Protein AF-A0A447IJ75-F1 (afdb_monomer_lite)

InterPro domains:
  IPR010921 Trp repressor/replication initiator [G3DSA:1.10.1750.10] (15-99)
  IPR010921 Trp repressor/replication initiator [SSF48295] (17-97)
  IPR013159 Chromosomal replication initiator, DnaA C-terminal [PF08299] (26-92)
  IPR013159 Chromosomal replication initiator, DnaA C-terminal [SM00760] (25-92)

Foldseek 3Di:
DDPDDPPPADVVNVVVVVVVVVQQDLVNLLVVLCVVLVHDSCLLLDPDDPPSSLLSLLVSLVVVVVSVDQLVSSCVSSVHDSVSSVVSVVVVCVVVVVD

Sequence (99 aa):
MTYQSHSFLTEEDRAQIRDIHKRASIRQITREVCEEAEIPVWLVLGPGRDAHLCRVRETIYDIATRHGFSLSQIGRVFQRDHTTVMSGLRNIRKRRGEA

Radius of gyration: 17.03 Å; chains: 1; bounding box: 28×47×42 Å

Structure (mmCIF, N/CA/C/O backbone):
data_AF-A0A447IJ75-F1
#
_entry.id   AF-A0A447IJ75-F1
#
loop_
_atom_site.group_PDB
_atom_site.id
_atom_site.type_symbol
_atom_site.label_atom_id
_atom_site.label_alt_id
_atom_site.label_comp_id
_atom_site.label_asym_id
_atom_site.label_entity_id
_atom_site.label_seq_id
_atom_site.pdbx_PDB_ins_code
_atom_site.Cartn_x
_atom_site.Cartn_y
_atom_site.Cartn_z
_atom_site.occupancy
_atom_site.B_iso_or_equiv
_atom_site.auth_seq_id
_atom_site.auth_comp_id
_atom_site.auth_asym_id
_atom_site.auth_atom_id
_atom_site.pdbx_PDB_model_num
ATOM 1 N N . MET A 1 1 ? 5.159 -31.524 18.958 1.00 44.72 1 MET A N 1
ATOM 2 C CA . MET A 1 1 ? 4.827 -30.691 20.135 1.00 44.72 1 MET A CA 1
ATOM 3 C C . MET A 1 1 ? 3.443 -30.098 19.930 1.00 44.72 1 MET A C 1
ATOM 5 O O . MET A 1 1 ? 3.302 -29.071 19.284 1.00 44.72 1 MET A O 1
ATOM 9 N N . THR A 1 2 ? 2.412 -30.798 20.390 1.00 44.25 2 THR A N 1
ATOM 10 C CA . THR A 1 2 ? 1.022 -30.332 20.381 1.00 44.25 2 THR A CA 1
ATOM 11 C C . THR A 1 2 ? 0.825 -29.417 21.586 1.00 44.25 2 THR A C 1
ATOM 13 O O . THR A 1 2 ? 0.878 -29.872 22.725 1.00 44.25 2 THR A O 1
ATOM 16 N N . TYR A 1 3 ? 0.654 -28.118 21.344 1.00 45.69 3 TYR A N 1
ATOM 17 C CA . TYR A 1 3 ? 0.288 -27.170 22.395 1.00 45.69 3 TYR A CA 1
ATOM 18 C C . TYR A 1 3 ? -1.134 -27.500 22.862 1.00 45.69 3 TYR A C 1
ATOM 20 O O . TYR A 1 3 ? -2.089 -27.329 22.105 1.00 45.69 3 TYR A O 1
ATOM 28 N N . GLN A 1 4 ? -1.275 -27.996 24.094 1.00 48.38 4 GLN A N 1
ATOM 29 C CA . GLN A 1 4 ? -2.575 -28.121 24.747 1.00 48.38 4 GLN A CA 1
ATOM 30 C C . GLN A 1 4 ? -3.216 -26.732 24.827 1.00 48.38 4 GLN A C 1
ATOM 32 O O . GLN A 1 4 ? -2.708 -25.825 25.487 1.00 48.38 4 GLN A O 1
ATOM 37 N N . SER A 1 5 ? -4.320 -26.563 24.102 1.00 51.91 5 SER A N 1
ATOM 38 C CA . SER A 1 5 ? -5.132 -25.353 24.072 1.00 51.91 5 SER A CA 1
ATOM 39 C C . SER A 1 5 ? -5.869 -25.166 25.398 1.00 51.91 5 SER A C 1
ATOM 41 O O . SER A 1 5 ? -7.061 -25.439 25.501 1.00 51.91 5 SER A O 1
ATOM 43 N N . HIS A 1 6 ? -5.185 -24.665 26.423 1.00 53.59 6 HIS A N 1
ATOM 44 C CA . HIS A 1 6 ? -5.886 -23.934 27.471 1.00 53.59 6 HIS A CA 1
ATOM 45 C C . HIS A 1 6 ? -6.387 -22.632 26.837 1.00 53.59 6 HIS A C 1
ATOM 47 O O . HIS A 1 6 ? -5.602 -21.801 26.386 1.00 53.59 6 HIS A O 1
ATOM 53 N N . SER A 1 7 ? -7.706 -22.514 26.673 1.00 65.00 7 SER A N 1
ATOM 54 C CA . SER A 1 7 ? -8.343 -21.381 25.999 1.00 65.00 7 SER A CA 1
ATOM 55 C C . SER A 1 7 ? -8.251 -20.130 26.874 1.00 65.00 7 SER A C 1
ATOM 57 O O . SER A 1 7 ? -9.188 -19.810 27.593 1.00 65.00 7 SER A O 1
ATOM 59 N N . PHE A 1 8 ? -7.126 -19.419 26.791 1.00 70.62 8 PHE A N 1
ATOM 60 C CA . PHE A 1 8 ? -6.928 -18.099 27.406 1.00 70.62 8 PHE A CA 1
ATOM 61 C C . PHE A 1 8 ? -7.834 -17.012 26.811 1.00 70.62 8 PHE A C 1
ATOM 63 O O . PHE A 1 8 ? -7.955 -15.938 27.384 1.00 70.62 8 PHE A O 1
ATOM 70 N N . LEU A 1 9 ? -8.440 -17.278 25.652 1.00 77.19 9 LEU A N 1
ATOM 71 C CA . LEU A 1 9 ? -9.314 -16.345 24.952 1.00 77.19 9 LEU A CA 1
ATOM 72 C C . LEU A 1 9 ? -10.771 -16.650 25.289 1.00 77.19 9 LEU A C 1
ATOM 74 O O . LEU A 1 9 ? -11.252 -17.761 25.025 1.00 77.19 9 LEU A O 1
ATOM 78 N N . THR A 1 10 ? -11.457 -15.649 25.829 1.00 85.44 10 THR A N 1
ATOM 79 C CA . THR A 1 10 ? -12.900 -15.667 26.071 1.00 85.44 10 THR A CA 1
ATOM 80 C C . THR A 1 10 ? -13.674 -15.660 24.747 1.00 85.44 10 THR A C 1
ATOM 82 O O . THR A 1 10 ? -13.126 -15.413 23.667 1.00 85.44 10 THR A O 1
ATOM 85 N N . GLU A 1 11 ? -14.975 -15.946 24.794 1.00 81.62 11 GLU A N 1
ATOM 86 C CA . GLU A 1 11 ? -15.835 -15.810 23.611 1.00 81.62 11 GLU A CA 1
ATOM 87 C C . GLU A 1 11 ? -15.907 -14.363 23.105 1.00 81.62 11 GLU A C 1
ATOM 89 O O . GLU A 1 11 ? -16.003 -14.143 21.895 1.00 81.62 11 GLU A O 1
ATOM 94 N N . GLU A 1 12 ? -15.778 -13.394 24.012 1.00 80.69 12 GLU A N 1
ATOM 95 C CA . GLU A 1 12 ? -15.696 -11.966 23.711 1.00 80.69 12 GLU A CA 1
ATOM 96 C C . GLU A 1 12 ? -14.404 -11.638 22.957 1.00 80.69 12 GLU A C 1
ATOM 98 O O . GLU A 1 12 ? -14.466 -11.014 21.896 1.00 80.69 12 GLU A O 1
ATOM 103 N N . ASP A 1 13 ? -13.252 -12.152 23.405 1.00 82.94 13 ASP A N 1
ATOM 104 C CA . ASP A 1 13 ? -11.973 -11.996 22.694 1.00 82.94 13 ASP A CA 1
ATOM 105 C C . ASP A 1 13 ? -12.056 -12.588 21.280 1.00 82.94 13 ASP A C 1
ATOM 107 O O . ASP A 1 13 ? -11.639 -11.975 20.295 1.00 82.94 13 ASP A O 1
ATOM 111 N N . ARG A 1 14 ? -12.666 -13.774 21.146 1.00 80.38 14 ARG A N 1
ATOM 112 C CA . ARG A 1 14 ? -12.890 -14.424 19.844 1.00 80.38 14 ARG A CA 1
ATOM 113 C C . ARG A 1 14 ? -13.832 -13.612 18.952 1.00 80.38 14 ARG A C 1
ATOM 115 O O . ARG A 1 14 ? -13.630 -13.568 17.737 1.00 80.38 14 ARG A O 1
ATOM 122 N N . ALA A 1 15 ? -14.860 -12.981 19.518 1.00 77.19 15 ALA A N 1
ATOM 123 C CA . ALA A 1 15 ? -15.768 -12.107 18.783 1.00 77.19 15 ALA A CA 1
ATOM 124 C C . ALA A 1 15 ? -15.063 -10.831 18.302 1.00 77.19 15 ALA A C 1
ATOM 126 O O . ALA A 1 15 ? -15.225 -10.466 17.136 1.00 77.19 15 ALA A O 1
ATOM 127 N N . GLN A 1 16 ? -14.222 -10.219 19.142 1.00 76.31 16 GLN A N 1
ATOM 128 C CA . GLN A 1 16 ? -13.410 -9.061 18.764 1.00 76.31 16 GLN A CA 1
ATOM 129 C C . GLN A 1 16 ? -12.398 -9.407 17.666 1.00 76.31 16 GLN A C 1
ATOM 131 O O . GLN A 1 16 ? -12.288 -8.670 16.689 1.00 76.31 16 GLN A O 1
ATOM 136 N N . ILE A 1 17 ? -11.725 -10.561 17.747 1.00 76.69 17 ILE A N 1
ATOM 137 C CA . ILE A 1 17 ? -10.821 -11.038 16.685 1.00 76.69 17 ILE A CA 1
ATOM 138 C C . ILE A 1 17 ? -11.570 -11.184 15.351 1.00 76.69 17 ILE A C 1
ATOM 140 O O . ILE A 1 17 ? -11.086 -10.728 14.314 1.00 76.69 17 ILE A O 1
ATOM 144 N N . ARG A 1 18 ? -12.777 -11.768 15.356 1.00 71.69 18 ARG A N 1
ATOM 145 C CA . ARG A 1 18 ? -13.609 -11.864 14.143 1.00 71.69 18 ARG A CA 1
ATOM 146 C C . ARG A 1 18 ? -13.995 -10.493 13.590 1.00 71.69 18 ARG A C 1
ATOM 148 O O . ARG A 1 18 ? -14.018 -10.332 12.375 1.00 71.69 18 ARG A O 1
ATOM 155 N N . ASP A 1 19 ? -14.290 -9.521 14.449 1.00 67.94 19 ASP A N 1
ATOM 156 C CA . ASP A 1 19 ? -14.635 -8.164 14.012 1.00 67.94 19 ASP A CA 1
ATOM 157 C C . ASP A 1 19 ? -13.430 -7.423 13.410 1.00 67.94 19 ASP A C 1
ATOM 159 O O . ASP A 1 19 ? -13.565 -6.741 12.395 1.00 67.94 19 ASP A O 1
ATOM 163 N N . ILE A 1 20 ? -12.222 -7.654 13.940 1.00 65.00 20 ILE A N 1
ATOM 164 C CA . ILE A 1 20 ? -10.972 -7.183 13.325 1.00 65.00 20 ILE A CA 1
ATOM 165 C C . ILE A 1 20 ? -10.841 -7.733 11.900 1.00 65.00 20 ILE A C 1
ATOM 167 O O . ILE A 1 20 ? -10.526 -6.972 10.991 1.00 65.00 20 ILE A O 1
ATOM 171 N N . HIS A 1 21 ? -11.135 -9.019 11.681 1.00 60.88 21 HIS A N 1
ATOM 172 C CA . HIS A 1 21 ? -11.106 -9.622 10.344 1.00 60.88 21 HIS A CA 1
ATOM 173 C C . HIS A 1 21 ? -12.166 -9.062 9.380 1.00 60.88 21 HIS A C 1
ATOM 175 O O . HIS A 1 21 ? -11.94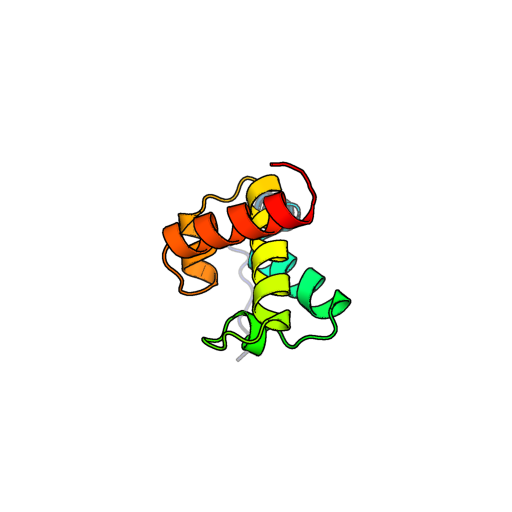9 -9.110 8.172 1.00 60.88 21 HIS A O 1
ATOM 181 N N . LYS A 1 22 ? -13.283 -8.504 9.874 1.00 59.19 22 LYS A N 1
ATOM 182 C CA . LYS A 1 22 ? -14.275 -7.819 9.021 1.00 59.19 22 LYS A CA 1
ATOM 183 C C . LYS A 1 22 ? -13.762 -6.4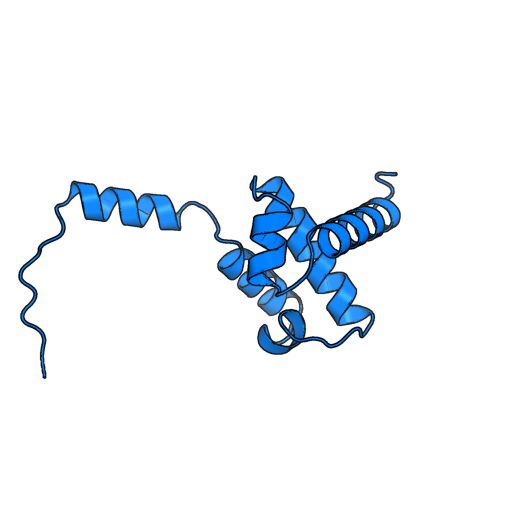84 8.479 1.00 59.19 22 LYS A C 1
ATOM 185 O O . LYS A 1 22 ? -14.242 -6.020 7.447 1.00 59.19 22 LYS A O 1
ATOM 190 N N . ARG A 1 23 ? -12.804 -5.848 9.158 1.00 66.31 23 ARG A N 1
ATOM 191 C CA . ARG A 1 23 ? -12.134 -4.643 8.659 1.00 66.31 23 ARG A CA 1
ATOM 192 C C . ARG A 1 23 ? -10.992 -5.075 7.745 1.00 66.31 23 ARG A C 1
ATOM 194 O O . ARG A 1 23 ? -10.027 -5.683 8.200 1.00 66.31 23 ARG A O 1
ATOM 201 N N . ALA A 1 24 ? -11.083 -4.742 6.460 1.00 75.56 24 ALA A N 1
ATOM 202 C CA . ALA A 1 24 ? -10.021 -5.050 5.508 1.00 75.56 24 ALA A CA 1
ATOM 203 C C . ALA A 1 24 ? -8.690 -4.452 5.993 1.00 75.56 24 ALA A C 1
ATOM 205 O O . ALA A 1 24 ? -8.579 -3.243 6.183 1.00 75.56 24 ALA A O 1
ATOM 206 N N . SER A 1 25 ? -7.673 -5.287 6.211 1.00 90.31 25 SER A N 1
ATOM 207 C CA . SER A 1 25 ? -6.324 -4.801 6.525 1.00 90.31 25 SER A CA 1
ATOM 208 C C . SER A 1 25 ? -5.623 -4.307 5.256 1.00 90.31 25 SER A C 1
ATOM 210 O O . SER A 1 25 ? -5.888 -4.808 4.166 1.00 90.31 25 SER A O 1
ATOM 212 N N . ILE A 1 26 ? -4.642 -3.405 5.376 1.00 93.50 26 ILE A N 1
ATOM 213 C CA . ILE A 1 26 ? -3.826 -2.967 4.222 1.00 93.50 26 ILE A CA 1
ATOM 214 C C . ILE A 1 26 ? -3.197 -4.173 3.500 1.00 93.50 26 ILE A C 1
ATOM 216 O O . ILE A 1 26 ? -3.105 -4.186 2.275 1.00 93.50 26 ILE A O 1
ATOM 220 N N . ARG A 1 27 ? -2.798 -5.217 4.243 1.00 93.50 27 ARG A N 1
ATOM 221 C CA . ARG A 1 27 ? -2.245 -6.457 3.672 1.00 93.50 27 ARG A CA 1
ATOM 222 C C . ARG A 1 27 ? -3.286 -7.264 2.898 1.00 93.50 27 ARG A C 1
ATOM 224 O O . ARG A 1 27 ? -2.936 -7.851 1.882 1.00 93.50 27 ARG A O 1
AT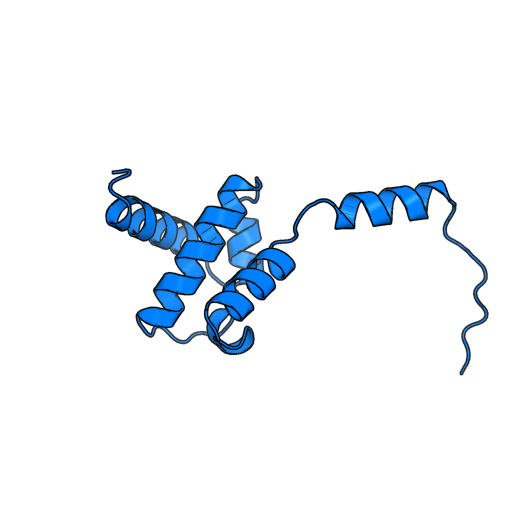OM 231 N N . GLN A 1 28 ? -4.530 -7.287 3.366 1.00 93.62 28 GLN A N 1
ATOM 232 C CA . GLN A 1 28 ? -5.630 -7.938 2.660 1.00 93.62 28 GLN A CA 1
ATOM 233 C C . GLN A 1 28 ? -5.971 -7.185 1.373 1.00 93.62 28 GLN A C 1
ATOM 235 O O . GLN A 1 28 ? -5.954 -7.802 0.318 1.00 93.62 28 GLN A O 1
ATOM 240 N N . ILE A 1 29 ? -6.128 -5.856 1.439 1.00 95.38 29 ILE A N 1
ATOM 241 C CA . ILE A 1 29 ? -6.319 -5.004 0.251 1.00 95.38 29 ILE A CA 1
ATOM 242 C C . ILE A 1 29 ? -5.185 -5.239 -0.753 1.00 95.38 29 ILE A C 1
ATOM 244 O O . ILE A 1 29 ? -5.416 -5.400 -1.944 1.00 95.38 29 ILE A O 1
ATOM 248 N N . THR A 1 30 ? -3.940 -5.294 -0.268 1.00 96.50 30 THR A N 1
ATOM 249 C CA . THR A 1 30 ? -2.775 -5.563 -1.120 1.00 96.50 30 THR A CA 1
ATOM 250 C C . THR A 1 30 ? -2.907 -6.907 -1.825 1.00 96.50 30 THR A C 1
ATOM 252 O O . THR A 1 30 ? -2.668 -6.969 -3.024 1.00 96.50 30 THR A O 1
ATOM 255 N N . ARG A 1 31 ? -3.279 -7.969 -1.099 1.00 96.06 31 ARG A N 1
ATOM 256 C CA . ARG A 1 31 ? -3.445 -9.309 -1.670 1.00 96.06 31 ARG A CA 1
ATOM 257 C C . ARG A 1 31 ? -4.537 -9.327 -2.738 1.00 96.06 31 ARG A C 1
ATOM 259 O O . ARG A 1 31 ? -4.244 -9.753 -3.842 1.00 96.06 31 ARG A O 1
ATOM 266 N N . GLU A 1 32 ? -5.723 -8.809 -2.430 1.00 96.44 32 GLU A N 1
ATOM 267 C CA . GLU A 1 32 ? -6.866 -8.794 -3.354 1.00 96.44 32 GLU A CA 1
ATOM 268 C C . GLU A 1 32 ? -6.541 -8.024 -4.645 1.00 96.44 32 GLU A C 1
ATOM 270 O O . GLU A 1 32 ? -6.767 -8.521 -5.742 1.00 96.44 32 GLU A O 1
ATOM 275 N N . VAL A 1 33 ? -5.910 -6.846 -4.540 1.00 96.75 33 VAL A N 1
ATOM 276 C CA . VAL A 1 33 ? -5.504 -6.069 -5.726 1.00 96.75 33 VAL A CA 1
ATOM 277 C C . VAL A 1 33 ? -4.400 -6.775 -6.523 1.00 96.75 33 VAL A C 1
ATOM 279 O O . VAL A 1 33 ? -4.364 -6.679 -7.746 1.00 96.75 33 VAL A O 1
ATOM 282 N N . CYS A 1 34 ? -3.474 -7.457 -5.848 1.00 97.00 34 CYS A N 1
ATOM 283 C CA . CYS A 1 34 ? -2.407 -8.217 -6.502 1.00 97.00 34 CYS A CA 1
ATOM 284 C C . CYS A 1 34 ? -2.938 -9.454 -7.237 1.00 97.00 34 CYS A C 1
ATOM 286 O O . CYS A 1 34 ? -2.451 -9.751 -8.324 1.00 97.00 34 CYS A O 1
ATOM 288 N N . GLU A 1 35 ? -3.919 -10.149 -6.656 1.00 97.25 35 GLU A N 1
ATOM 289 C CA . GLU A 1 35 ? -4.601 -11.288 -7.276 1.00 97.25 35 GLU A CA 1
ATOM 290 C C . GLU A 1 35 ? -5.333 -10.852 -8.550 1.00 97.25 35 GLU A C 1
ATOM 292 O O . GLU A 1 35 ? -5.095 -11.434 -9.602 1.00 97.25 35 GLU A O 1
ATOM 297 N N . GLU A 1 36 ? -6.114 -9.770 -8.490 1.00 97.19 36 GLU A N 1
ATOM 298 C C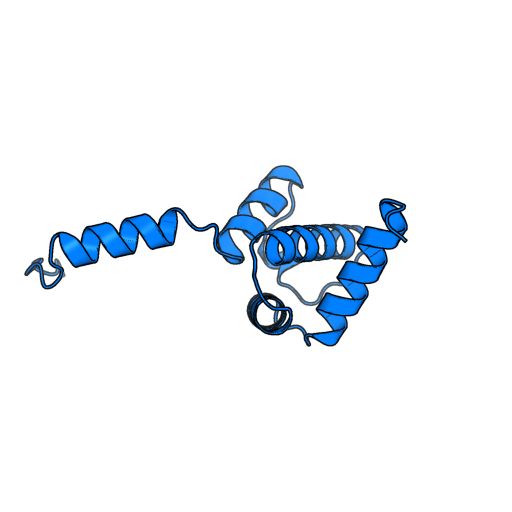A . GLU A 1 36 ? -6.822 -9.224 -9.659 1.00 97.19 36 GLU A CA 1
ATOM 299 C C . GLU A 1 36 ? -5.866 -8.732 -10.759 1.00 97.19 36 GLU A C 1
ATOM 301 O O . GLU A 1 36 ? -6.142 -8.855 -11.948 1.00 97.19 36 GLU A O 1
ATOM 306 N N . ALA A 1 37 ? -4.721 -8.163 -10.375 1.00 95.25 37 ALA A N 1
ATOM 307 C CA . ALA A 1 37 ? -3.732 -7.651 -11.321 1.00 95.25 37 ALA A CA 1
ATOM 308 C C . ALA A 1 37 ? -2.748 -8.719 -11.833 1.00 95.25 37 ALA A C 1
ATOM 310 O O . ALA A 1 37 ? -1.837 -8.363 -12.580 1.00 95.25 37 ALA A O 1
ATOM 311 N N . GLU A 1 38 ? -2.875 -9.977 -11.394 1.00 97.31 38 GLU A N 1
ATOM 312 C CA . GLU A 1 38 ? -1.944 -11.081 -11.679 1.00 97.31 38 GLU A CA 1
ATOM 313 C C . GLU A 1 38 ? -0.472 -10.745 -11.356 1.00 97.31 38 GLU A C 1
ATOM 315 O O . GLU A 1 38 ? 0.467 -11.199 -12.015 1.00 97.31 38 GLU A O 1
ATOM 320 N N . ILE A 1 39 ? -0.242 -9.937 -10.313 1.00 96.62 39 ILE A N 1
ATOM 321 C CA . ILE A 1 39 ? 1.096 -9.503 -9.899 1.00 96.62 39 ILE A CA 1
ATOM 322 C C . ILE A 1 39 ? 1.434 -10.086 -8.525 1.00 96.62 39 ILE A C 1
ATOM 324 O O . ILE A 1 39 ? 0.713 -9.861 -7.556 1.00 96.62 39 ILE A O 1
ATOM 328 N N . PRO A 1 40 ? 2.589 -10.753 -8.367 1.00 97.06 40 PRO A N 1
ATOM 329 C CA . PRO A 1 40 ? 3.043 -11.210 -7.063 1.00 97.06 40 PRO A CA 1
ATOM 330 C C . PRO A 1 40 ? 3.181 -10.081 -6.027 1.00 97.06 40 PRO A C 1
ATOM 332 O O . PRO A 1 40 ? 3.881 -9.089 -6.245 1.00 97.06 40 PRO A O 1
ATOM 335 N N . VAL A 1 41 ? 2.603 -10.281 -4.836 1.00 97.12 41 VAL A N 1
ATOM 336 C CA . VAL A 1 41 ? 2.628 -9.307 -3.723 1.00 97.12 41 VAL A CA 1
ATOM 337 C C . VAL A 1 41 ? 4.046 -8.825 -3.391 1.00 97.12 41 VAL A C 1
ATOM 339 O O . VAL A 1 41 ? 4.250 -7.651 -3.090 1.00 97.12 41 VAL A O 1
ATOM 342 N N . TRP A 1 42 ? 5.051 -9.702 -3.462 1.00 96.44 42 TRP A N 1
ATOM 343 C CA . TRP A 1 42 ? 6.438 -9.350 -3.144 1.00 96.44 42 TRP A CA 1
ATOM 344 C C . TRP A 1 42 ? 7.051 -8.338 -4.128 1.00 96.44 42 TRP A C 1
ATOM 346 O O . TRP A 1 42 ? 7.885 -7.535 -3.713 1.00 96.44 42 TRP A O 1
ATOM 356 N N . LEU A 1 43 ? 6.606 -8.298 -5.391 1.00 96.81 43 LEU A N 1
ATOM 357 C CA . LEU A 1 43 ? 7.019 -7.265 -6.353 1.00 96.81 43 LEU A CA 1
ATOM 358 C C . LEU A 1 43 ? 6.415 -5.908 -5.990 1.00 96.81 43 LEU A C 1
ATOM 360 O O . LEU A 1 43 ? 7.100 -4.881 -5.988 1.00 96.81 43 LEU A O 1
ATOM 364 N N . VAL A 1 44 ? 5.136 -5.911 -5.616 1.00 96.69 44 VAL A N 1
ATOM 365 C CA . VAL A 1 44 ? 4.404 -4.712 -5.196 1.00 96.69 44 VAL A CA 1
ATOM 366 C C . VAL A 1 44 ? 4.951 -4.167 -3.877 1.00 96.69 44 VAL A C 1
ATOM 368 O O . VAL A 1 44 ? 5.102 -2.957 -3.740 1.00 96.69 44 VAL A O 1
ATOM 371 N N . LEU A 1 45 ? 5.343 -5.014 -2.929 1.00 95.44 45 LEU A N 1
ATOM 372 C CA . LEU A 1 45 ? 6.003 -4.574 -1.692 1.00 95.44 45 LEU A CA 1
ATOM 373 C C . LEU A 1 45 ? 7.491 -4.231 -1.885 1.00 95.44 45 LEU A C 1
ATOM 375 O O . LEU A 1 45 ? 8.078 -3.558 -1.041 1.00 95.44 45 LEU A O 1
ATOM 379 N N . GLY A 1 46 ? 8.101 -4.670 -2.987 1.00 94.25 46 GLY A N 1
ATOM 380 C CA . GLY A 1 46 ? 9.514 -4.459 -3.286 1.00 94.25 46 GLY A CA 1
ATOM 381 C C . GLY A 1 46 ? 9.888 -3.015 -3.669 1.00 94.25 46 GLY A C 1
ATOM 382 O O . GLY A 1 46 ? 9.039 -2.121 -3.783 1.00 94.25 46 GLY A O 1
ATOM 383 N N . PRO A 1 47 ? 11.183 -2.748 -3.911 1.00 94.94 47 PRO A N 1
ATOM 384 C CA . PRO A 1 47 ? 11.674 -1.414 -4.261 1.00 94.94 47 PRO A CA 1
ATOM 385 C C . PRO A 1 47 ? 11.434 -1.024 -5.732 1.00 94.94 47 PRO A C 1
ATOM 387 O O . PRO A 1 47 ? 11.516 0.166 -6.048 1.00 94.94 47 PRO A O 1
ATOM 390 N N . GLY A 1 48 ? 11.121 -1.987 -6.612 1.00 94.50 48 GLY A N 1
ATOM 391 C CA . GLY A 1 48 ? 10.983 -1.793 -8.064 1.00 94.50 48 GLY A CA 1
ATOM 392 C C . GLY A 1 48 ? 10.025 -0.661 -8.440 1.00 94.50 48 GLY A C 1
ATOM 393 O O . GLY A 1 48 ? 9.033 -0.426 -7.746 1.00 94.50 48 GLY A O 1
ATOM 394 N N . ARG A 1 49 ? 10.329 0.076 -9.512 1.00 94.38 49 ARG A N 1
ATOM 395 C CA . ARG A 1 49 ? 9.615 1.309 -9.906 1.00 94.38 49 ARG A CA 1
ATOM 396 C C . ARG A 1 49 ? 8.982 1.238 -11.294 1.00 94.38 49 ARG A C 1
ATOM 398 O O . ARG A 1 49 ? 8.589 2.272 -11.832 1.00 94.38 49 ARG A O 1
ATOM 405 N N . ASP A 1 50 ? 8.853 0.037 -11.846 1.00 96.75 50 ASP A N 1
ATOM 406 C CA . ASP A 1 50 ? 8.198 -0.176 -13.130 1.00 96.75 50 ASP A CA 1
ATOM 407 C C . ASP A 1 50 ? 6.787 0.409 -13.129 1.00 96.75 50 ASP A C 1
ATOM 409 O O . ASP A 1 50 ? 6.064 0.354 -12.128 1.00 96.75 50 ASP A O 1
ATOM 413 N N . ALA A 1 51 ? 6.390 0.989 -14.262 1.00 95.81 51 ALA A N 1
ATOM 414 C CA . ALA A 1 51 ? 5.161 1.771 -14.353 1.00 95.81 51 ALA A CA 1
ATOM 415 C C . ALA A 1 51 ? 3.916 0.977 -13.919 1.00 95.81 51 ALA A C 1
ATOM 417 O O . ALA A 1 51 ? 3.039 1.530 -13.256 1.00 95.81 51 ALA A O 1
ATOM 418 N N . HIS A 1 52 ? 3.850 -0.317 -14.245 1.00 95.56 52 HIS A N 1
ATOM 419 C CA . HIS A 1 52 ? 2.743 -1.191 -13.852 1.00 95.56 52 HIS A CA 1
ATOM 420 C C . HIS A 1 52 ? 2.715 -1.446 -12.331 1.00 95.56 52 HIS A C 1
ATOM 422 O O . HIS A 1 52 ? 1.663 -1.285 -11.716 1.00 95.56 52 HIS A O 1
ATOM 428 N N . LEU A 1 53 ? 3.865 -1.711 -11.693 1.00 97.19 53 LEU A N 1
ATOM 429 C CA . LEU A 1 53 ? 3.960 -1.869 -10.233 1.00 97.19 53 LEU A CA 1
ATOM 430 C C . LEU A 1 53 ? 3.583 -0.582 -9.497 1.00 97.19 53 LEU A C 1
ATOM 432 O O . LEU A 1 53 ? 2.889 -0.616 -8.481 1.00 97.19 53 LEU A O 1
ATOM 436 N N . CYS A 1 54 ? 4.021 0.570 -10.009 1.00 96.69 54 CYS A N 1
ATOM 437 C CA . CYS A 1 54 ? 3.646 1.868 -9.457 1.00 96.69 54 CYS A CA 1
ATOM 438 C C . CYS A 1 54 ? 2.130 2.089 -9.533 1.00 96.69 54 CYS A C 1
ATOM 440 O O . CYS A 1 54 ? 1.533 2.456 -8.525 1.00 96.69 54 CYS A O 1
ATOM 442 N N . ARG A 1 55 ? 1.485 1.780 -10.666 1.00 96.44 55 ARG A N 1
ATOM 443 C CA . ARG A 1 55 ? 0.019 1.882 -10.801 1.00 96.44 55 ARG A CA 1
ATOM 444 C C . ARG A 1 55 ? -0.725 0.999 -9.801 1.00 96.44 55 ARG A C 1
ATOM 446 O O . ARG A 1 55 ? -1.707 1.451 -9.211 1.00 96.44 55 ARG A O 1
ATOM 453 N N . VAL A 1 56 ? -0.248 -0.225 -9.584 1.00 97.62 56 VAL A N 1
ATOM 454 C CA . VAL A 1 56 ? -0.840 -1.161 -8.616 1.00 97.62 56 VAL A CA 1
ATOM 455 C C . VAL A 1 56 ? -0.708 -0.620 -7.193 1.00 97.62 56 VAL A C 1
ATOM 457 O O . VAL A 1 56 ? -1.707 -0.525 -6.484 1.00 97.62 56 VAL A O 1
ATOM 460 N N . ARG A 1 57 ? 0.484 -0.152 -6.793 1.00 97.94 57 ARG A N 1
ATOM 461 C CA . ARG A 1 57 ? 0.682 0.486 -5.477 1.00 97.94 57 ARG A CA 1
ATOM 462 C C . ARG A 1 57 ? -0.235 1.681 -5.271 1.00 97.94 57 ARG A C 1
ATOM 464 O O . ARG A 1 57 ? -0.880 1.781 -4.239 1.00 97.94 57 ARG A O 1
ATOM 471 N N . GLU A 1 58 ? -0.306 2.576 -6.249 1.00 98.00 58 GLU A N 1
ATOM 472 C CA . GLU A 1 58 ? -1.143 3.776 -6.171 1.00 98.00 58 GLU A CA 1
ATOM 473 C C . GLU A 1 58 ? -2.633 3.429 -6.040 1.00 98.00 58 GLU A C 1
ATOM 475 O O . GLU A 1 58 ? -3.355 4.102 -5.308 1.00 98.00 58 GLU A O 1
ATOM 480 N N . THR A 1 59 ? -3.074 2.346 -6.687 1.00 97.94 59 THR A N 1
ATOM 481 C CA . THR A 1 59 ? -4.433 1.803 -6.536 1.00 97.94 59 THR A CA 1
ATOM 482 C C . THR A 1 59 ? -4.668 1.292 -5.118 1.00 97.94 59 THR A C 1
ATOM 484 O O . THR A 1 59 ? -5.672 1.641 -4.501 1.00 97.94 59 THR A O 1
ATOM 487 N N . ILE A 1 60 ? -3.713 0.546 -4.555 1.00 98.00 60 ILE A N 1
ATOM 488 C CA . ILE A 1 60 ? -3.795 0.074 -3.167 1.00 98.00 60 ILE A CA 1
ATOM 489 C C . ILE A 1 60 ? -3.800 1.248 -2.184 1.00 98.00 60 ILE A C 1
ATOM 491 O O . ILE A 1 60 ? -4.548 1.217 -1.210 1.00 98.00 60 ILE A O 1
ATOM 495 N N . TYR A 1 61 ? -3.002 2.292 -2.428 1.00 98.06 61 TYR A N 1
ATOM 496 C CA . TYR A 1 61 ? -2.977 3.485 -1.581 1.00 98.06 61 TYR A CA 1
ATOM 497 C C . TYR A 1 61 ? -4.345 4.163 -1.551 1.00 98.06 61 TYR A C 1
ATOM 499 O O . TYR A 1 61 ? -4.847 4.452 -0.469 1.00 98.06 61 TYR A O 1
ATOM 507 N N . ASP A 1 62 ? -4.964 4.379 -2.715 1.00 97.50 62 ASP A N 1
ATOM 508 C CA . ASP A 1 62 ? -6.293 4.990 -2.811 1.00 97.50 62 ASP A CA 1
ATOM 509 C C . ASP A 1 62 ? -7.347 4.161 -2.069 1.00 97.50 62 ASP A C 1
ATOM 511 O O . ASP A 1 62 ? -8.024 4.692 -1.186 1.00 97.50 62 ASP A O 1
ATOM 515 N N . ILE A 1 63 ? -7.415 2.851 -2.325 1.00 96.12 63 ILE A N 1
ATOM 516 C CA . ILE A 1 63 ? -8.353 1.957 -1.634 1.00 96.12 63 ILE A CA 1
ATOM 517 C C . ILE A 1 63 ? -8.104 2.001 -0.120 1.00 96.12 63 ILE A C 1
ATOM 519 O O . ILE A 1 63 ? -9.021 2.289 0.644 1.00 96.12 63 ILE A O 1
ATOM 523 N N . ALA A 1 64 ? -6.862 1.827 0.335 1.00 96.44 64 ALA A N 1
ATOM 524 C CA . ALA A 1 64 ? -6.534 1.874 1.759 1.00 96.44 64 ALA A CA 1
ATOM 525 C C . ALA A 1 64 ? -6.934 3.211 2.413 1.00 96.44 64 ALA A C 1
ATOM 527 O O . ALA A 1 64 ? -7.484 3.214 3.514 1.00 96.44 64 ALA A O 1
ATOM 528 N N . THR A 1 65 ? -6.738 4.349 1.740 1.00 96.25 65 THR A N 1
ATOM 529 C CA . THR A 1 65 ? -7.203 5.637 2.280 1.00 96.25 65 THR A CA 1
ATOM 530 C C . THR A 1 65 ? -8.724 5.734 2.375 1.00 96.25 65 THR A C 1
ATOM 532 O O . THR A 1 65 ? -9.228 6.245 3.373 1.00 96.25 65 THR A O 1
ATOM 535 N N . ARG A 1 66 ? -9.472 5.191 1.403 1.00 93.31 66 ARG A N 1
ATOM 536 C CA . ARG A 1 66 ? -10.947 5.126 1.447 1.00 93.31 66 ARG A CA 1
ATOM 537 C C . ARG A 1 66 ? -11.453 4.216 2.572 1.00 93.31 66 ARG A C 1
ATOM 539 O O . ARG A 1 66 ? -12.517 4.469 3.123 1.00 93.31 66 ARG A O 1
ATOM 546 N N . HIS A 1 67 ? -10.658 3.222 2.968 1.00 92.69 67 HIS A N 1
ATOM 547 C CA . HIS A 1 67 ? -10.886 2.383 4.150 1.00 92.69 67 HIS A CA 1
ATOM 548 C C . HIS A 1 67 ? -10.416 3.021 5.476 1.00 92.69 67 HIS A C 1
ATOM 550 O O . HIS A 1 67 ? -10.447 2.367 6.517 1.00 92.69 67 HIS A O 1
ATOM 556 N N . GLY A 1 68 ? -9.992 4.290 5.468 1.00 93.88 68 GLY A N 1
ATOM 557 C CA . GLY A 1 68 ? -9.654 5.050 6.675 1.00 93.88 68 GLY A CA 1
ATOM 558 C C . GLY A 1 68 ? -8.218 4.877 7.179 1.00 93.88 68 GLY A C 1
ATOM 559 O O . GLY A 1 68 ? -7.897 5.353 8.268 1.00 93.88 68 GLY A O 1
ATOM 560 N N . PHE A 1 69 ? -7.330 4.227 6.419 1.00 95.25 69 PHE A N 1
ATOM 561 C CA . PHE A 1 69 ? -5.919 4.124 6.796 1.00 95.25 69 PHE A CA 1
ATOM 562 C C . PHE A 1 69 ? -5.173 5.441 6.554 1.00 95.25 69 PHE A C 1
ATOM 564 O O . PHE A 1 69 ? -5.292 6.068 5.501 1.00 95.25 69 PHE A O 1
ATOM 571 N N . SER A 1 70 ? -4.337 5.840 7.514 1.00 96.56 70 SER A N 1
ATOM 572 C CA . SER A 1 70 ? -3.474 7.017 7.372 1.00 96.56 70 SER A CA 1
ATOM 573 C C . SER A 1 70 ? -2.298 6.756 6.425 1.00 96.56 70 SER A C 1
ATOM 575 O O . SER A 1 70 ? -1.808 5.630 6.298 1.00 96.56 70 SER A O 1
ATOM 577 N N . LEU A 1 71 ? -1.771 7.824 5.816 1.00 97.38 71 LEU A N 1
ATOM 578 C CA . LEU A 1 71 ? -0.625 7.753 4.899 1.00 97.38 71 LEU A CA 1
ATOM 579 C C . LEU A 1 71 ? 0.596 7.084 5.539 1.00 97.38 71 LEU A C 1
ATOM 581 O O . LEU A 1 71 ? 1.286 6.304 4.890 1.00 97.38 71 LEU A O 1
ATOM 585 N N . SER A 1 72 ? 0.834 7.338 6.827 1.00 96.31 72 SER A N 1
ATOM 586 C CA . SER A 1 72 ? 1.936 6.732 7.575 1.00 96.31 72 SER A CA 1
ATOM 587 C C . SER A 1 72 ? 1.714 5.243 7.847 1.00 96.31 72 SER A C 1
ATOM 589 O O . SER A 1 72 ? 2.672 4.475 7.811 1.00 96.31 72 SER A O 1
ATOM 591 N N . GLN A 1 73 ? 0.474 4.800 8.096 1.00 95.12 73 GLN A N 1
ATOM 592 C CA . GLN A 1 73 ? 0.161 3.369 8.233 1.00 95.12 73 GLN A CA 1
ATOM 593 C C . GLN A 1 73 ? 0.392 2.627 6.913 1.00 95.12 73 GLN A C 1
ATOM 595 O O . GLN A 1 73 ? 1.008 1.562 6.912 1.00 95.12 73 GLN A O 1
ATOM 600 N N . ILE A 1 74 ? -0.040 3.220 5.797 1.00 97.19 74 ILE A N 1
ATOM 601 C CA . ILE A 1 74 ? 0.211 2.693 4.450 1.00 97.19 74 ILE A CA 1
ATOM 602 C C . ILE A 1 74 ? 1.719 2.652 4.183 1.00 97.19 74 ILE A C 1
ATOM 604 O O . ILE A 1 74 ? 2.258 1.595 3.862 1.00 97.19 74 ILE A O 1
ATOM 608 N N . GLY A 1 75 ? 2.423 3.763 4.410 1.00 96.31 75 GLY A N 1
ATOM 609 C CA . GLY A 1 75 ? 3.868 3.865 4.221 1.00 96.31 75 GLY A CA 1
ATOM 610 C C . GLY A 1 75 ? 4.649 2.780 4.964 1.00 96.31 75 GLY A C 1
ATOM 611 O O . GLY A 1 75 ? 5.504 2.129 4.367 1.00 96.31 75 GLY A O 1
ATOM 612 N N . ARG A 1 76 ? 4.296 2.481 6.222 1.00 95.88 76 ARG A N 1
ATOM 613 C CA . ARG A 1 76 ? 4.930 1.394 6.994 1.00 95.88 76 ARG A CA 1
ATOM 614 C C . ARG A 1 76 ? 4.785 0.021 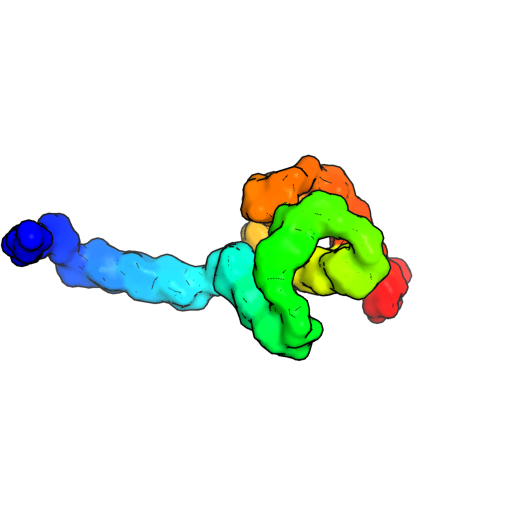6.337 1.00 95.88 76 ARG A C 1
ATOM 616 O O . ARG A 1 76 ? 5.753 -0.731 6.317 1.00 95.88 76 ARG A O 1
ATOM 623 N N . VAL A 1 77 ? 3.610 -0.316 5.799 1.00 95.38 77 VAL A N 1
ATOM 624 C CA . VAL A 1 77 ? 3.384 -1.623 5.146 1.00 95.38 77 VAL A CA 1
ATOM 625 C C . VAL A 1 77 ? 4.210 -1.752 3.867 1.00 95.38 77 VAL A C 1
ATOM 627 O O . VAL A 1 77 ? 4.769 -2.814 3.604 1.00 95.38 77 VAL A O 1
ATOM 630 N N . PHE A 1 78 ? 4.324 -0.665 3.105 1.00 95.56 78 PHE A N 1
ATOM 631 C CA . PHE A 1 78 ? 5.055 -0.625 1.837 1.00 95.56 78 PHE A CA 1
ATOM 632 C C . PHE A 1 78 ? 6.536 -0.249 1.984 1.00 95.56 78 PHE A C 1
ATOM 634 O O . PHE A 1 78 ? 7.235 -0.151 0.977 1.00 95.56 78 PHE A O 1
ATOM 641 N N . GLN A 1 79 ? 7.014 -0.017 3.212 1.00 95.06 79 GLN A N 1
ATOM 642 C CA . GLN A 1 79 ? 8.354 0.509 3.499 1.00 95.06 79 GLN A CA 1
ATOM 643 C C . GLN A 1 79 ? 8.662 1.786 2.694 1.00 95.06 79 GLN A C 1
ATOM 645 O O . GLN A 1 79 ? 9.728 1.940 2.098 1.00 95.06 79 GLN A O 1
ATOM 650 N N . ARG A 1 80 ? 7.691 2.703 2.636 1.00 95.88 80 ARG A N 1
ATOM 651 C CA . ARG A 1 80 ? 7.790 3.997 1.953 1.00 95.88 80 ARG A CA 1
ATOM 652 C C . ARG A 1 80 ? 7.483 5.135 2.905 1.00 95.88 80 ARG A C 1
ATOM 654 O O . ARG A 1 80 ? 6.6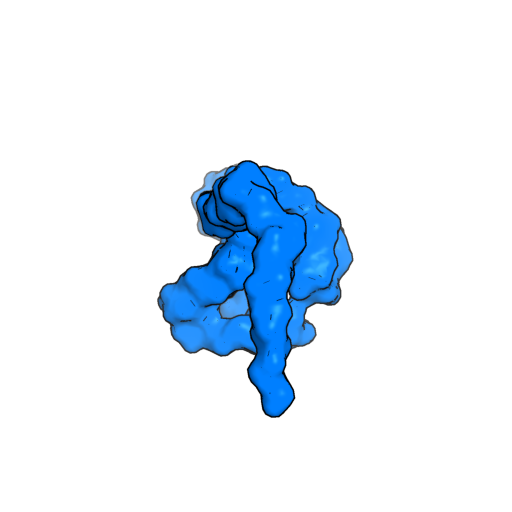86 4.995 3.831 1.00 95.88 80 ARG A O 1
ATOM 661 N N . ASP A 1 81 ? 8.072 6.287 2.618 1.00 97.19 81 ASP A N 1
ATOM 662 C CA . ASP A 1 81 ? 7.700 7.504 3.317 1.00 97.19 81 ASP A CA 1
ATOM 663 C C . ASP A 1 81 ? 6.263 7.930 2.965 1.00 97.19 81 ASP A C 1
ATOM 665 O O . ASP A 1 81 ? 5.782 7.732 1.843 1.00 97.19 81 ASP A O 1
ATOM 669 N N . HIS A 1 82 ? 5.578 8.543 3.926 1.00 95.25 82 HIS A N 1
ATOM 670 C CA . HIS A 1 82 ? 4.213 9.040 3.772 1.00 95.25 82 HIS A CA 1
ATOM 671 C C . HIS A 1 82 ? 4.063 10.038 2.604 1.00 95.25 82 HIS A C 1
ATOM 673 O O . HIS A 1 82 ? 3.020 10.055 1.946 1.00 95.25 82 HIS A O 1
ATOM 679 N N . THR A 1 83 ? 5.108 10.806 2.266 1.00 97.75 83 THR A N 1
ATOM 680 C CA . THR A 1 83 ? 5.119 11.692 1.088 1.00 97.75 83 THR A CA 1
ATOM 681 C C . THR A 1 83 ? 5.107 10.919 -0.233 1.00 97.75 83 THR A C 1
ATOM 683 O O . THR A 1 83 ? 4.510 11.372 -1.211 1.00 97.75 83 THR A O 1
ATOM 686 N N . THR A 1 84 ? 5.685 9.712 -0.271 1.00 97.56 84 THR A N 1
ATOM 687 C CA . THR A 1 84 ? 5.606 8.819 -1.441 1.00 97.56 84 THR A CA 1
ATOM 688 C C . THR A 1 84 ? 4.176 8.330 -1.643 1.00 97.56 84 THR A C 1
ATOM 690 O O . THR A 1 84 ? 3.691 8.298 -2.774 1.00 97.56 84 THR A O 1
ATOM 693 N N . VAL A 1 85 ? 3.482 7.990 -0.553 1.00 97.69 85 VAL A N 1
ATOM 694 C CA . VAL A 1 85 ? 2.062 7.610 -0.594 1.00 97.69 85 VAL A CA 1
ATOM 695 C C . VAL A 1 85 ? 1.220 8.783 -1.102 1.00 97.69 85 VAL A C 1
ATOM 697 O O . VAL A 1 85 ? 0.431 8.615 -2.027 1.00 97.69 85 VAL A O 1
ATOM 700 N N . MET A 1 86 ? 1.451 9.991 -0.575 1.00 97.94 86 MET A N 1
ATOM 701 C CA . MET A 1 86 ? 0.778 11.219 -1.016 1.00 97.94 86 MET A CA 1
ATOM 702 C C . MET A 1 86 ? 0.986 11.507 -2.511 1.00 97.94 86 MET A C 1
ATOM 704 O O . MET A 1 86 ? 0.026 11.800 -3.223 1.00 97.94 86 MET A O 1
ATOM 708 N N . SER A 1 87 ? 2.223 11.394 -3.001 1.00 97.62 87 SER A N 1
ATOM 709 C CA . SER A 1 87 ? 2.541 11.556 -4.426 1.00 97.62 87 SER A CA 1
ATOM 710 C C . SER A 1 87 ? 1.784 10.538 -5.287 1.00 97.62 87 SER A C 1
ATOM 712 O O . SER A 1 87 ? 1.149 10.904 -6.277 1.00 97.62 87 SER A O 1
ATOM 714 N N . GLY A 1 88 ? 1.747 9.276 -4.851 1.00 96.88 88 GLY A N 1
ATOM 715 C CA . GLY A 1 88 ? 0.989 8.225 -5.525 1.00 96.88 88 GLY A CA 1
ATOM 716 C C . GLY A 1 88 ? -0.520 8.494 -5.593 1.00 96.88 88 GLY A C 1
ATOM 717 O O . GLY A 1 88 ? -1.140 8.307 -6.641 1.00 96.88 88 GLY A O 1
ATOM 718 N N . LEU A 1 89 ? -1.105 9.012 -4.508 1.00 97.69 89 LEU A N 1
ATOM 719 C CA . LEU A 1 89 ? -2.514 9.420 -4.464 1.00 97.69 89 LEU A CA 1
ATOM 720 C C . LEU A 1 89 ? -2.813 10.579 -5.424 1.00 97.69 89 LEU A C 1
ATOM 722 O O . LEU A 1 89 ? -3.842 10.587 -6.099 1.00 97.69 89 LEU A O 1
ATOM 726 N N . ARG A 1 90 ? -1.904 11.551 -5.540 1.00 96.88 90 ARG A N 1
ATOM 727 C CA . ARG A 1 90 ? -2.037 12.634 -6.524 1.00 96.88 90 ARG A CA 1
ATOM 728 C C . ARG A 1 90 ? -2.031 12.089 -7.955 1.00 96.88 90 ARG A C 1
ATOM 730 O O . ARG A 1 90 ? -2.833 12.528 -8.779 1.00 96.88 90 ARG A O 1
ATOM 737 N N . ASN A 1 91 ? -1.164 11.120 -8.246 1.00 96.25 91 ASN A N 1
ATOM 738 C CA . ASN A 1 91 ? -1.060 10.519 -9.575 1.00 96.25 91 ASN A CA 1
ATOM 739 C C . ASN A 1 91 ? -2.332 9.766 -9.976 1.00 96.25 91 ASN A C 1
ATOM 741 O O . ASN A 1 91 ? -2.798 9.922 -11.106 1.00 96.25 91 ASN A O 1
ATOM 745 N N . ILE A 1 92 ? -2.909 8.963 -9.075 1.00 95.50 92 ILE A N 1
ATOM 746 C CA . ILE A 1 92 ? -4.132 8.212 -9.385 1.00 95.50 92 ILE A CA 1
ATOM 747 C C . ILE A 1 92 ? -5.350 9.123 -9.542 1.00 95.50 92 ILE A C 1
ATOM 749 O O . ILE A 1 92 ? -6.096 8.939 -10.500 1.00 95.50 92 ILE A O 1
ATOM 753 N N . ARG A 1 93 ? -5.498 10.153 -8.699 1.00 93.94 93 ARG A N 1
ATOM 754 C CA . ARG A 1 93 ? -6.563 11.162 -8.847 1.00 93.94 93 ARG A CA 1
ATOM 755 C C . ARG A 1 93 ? -6.479 11.866 -10.196 1.00 93.94 93 ARG A C 1
ATOM 757 O O . ARG A 1 93 ? -7.468 11.929 -10.919 1.00 93.94 93 ARG A O 1
ATOM 764 N N . LYS A 1 94 ? -5.270 12.280 -10.599 1.00 95.00 94 LYS A N 1
ATOM 765 C CA . LYS A 1 94 ? -5.026 12.863 -11.926 1.00 95.00 94 LYS A CA 1
ATOM 766 C C . LYS A 1 94 ? -5.420 11.907 -13.057 1.00 95.00 94 LYS A C 1
ATOM 768 O O . LYS A 1 94 ? -6.039 12.339 -14.021 1.00 95.00 94 LYS A O 1
ATOM 773 N N . ARG A 1 95 ? -5.086 10.613 -12.955 1.00 92.31 95 ARG A N 1
ATOM 774 C CA . ARG A 1 95 ? -5.475 9.609 -13.967 1.00 92.31 95 ARG A CA 1
ATOM 775 C C . ARG A 1 95 ? -6.981 9.374 -14.042 1.00 92.31 95 ARG A C 1
ATOM 777 O O . ARG A 1 95 ? -7.470 9.060 -15.119 1.00 92.31 95 ARG A O 1
ATOM 784 N N . ARG A 1 96 ? -7.692 9.488 -12.919 1.00 92.00 96 ARG A N 1
ATOM 785 C CA . ARG A 1 96 ? -9.149 9.309 -12.840 1.00 92.00 96 ARG A CA 1
ATOM 786 C C . ARG A 1 96 ? -9.944 10.574 -13.174 1.00 92.00 96 ARG A C 1
ATOM 788 O O . ARG A 1 96 ? -11.164 10.508 -13.217 1.00 92.00 96 ARG A O 1
ATOM 795 N N . GLY A 1 97 ? -9.276 11.704 -13.415 1.00 89.31 97 GLY A N 1
ATOM 796 C CA . GLY A 1 97 ? -9.945 12.986 -13.652 1.00 89.31 97 GLY A CA 1
ATOM 797 C C . GLY A 1 97 ? -10.579 13.586 -12.392 1.00 89.31 97 GLY A C 1
ATOM 798 O O . GLY A 1 97 ? -11.455 14.431 -12.496 1.00 89.31 97 GLY A O 1
ATOM 799 N N . GLU A 1 98 ? -10.142 13.160 -11.205 1.00 83.38 98 GLU A N 1
ATOM 800 C CA . GLU A 1 98 ? -10.610 13.664 -9.905 1.00 83.38 98 GLU A CA 1
ATOM 801 C C . GLU A 1 98 ? -9.823 14.922 -9.458 1.00 83.38 98 GLU A C 1
ATOM 803 O O . GLU A 1 98 ? -9.732 15.201 -8.262 1.00 83.38 98 GLU A O 1
ATOM 808 N N . ALA A 1 99 ? -9.166 15.620 -10.394 1.00 57.44 99 ALA A N 1
ATOM 809 C CA . ALA A 1 99 ? -8.197 16.691 -10.137 1.00 57.44 99 ALA A CA 1
ATOM 810 C C . ALA A 1 99 ? -8.694 18.060 -10.601 1.00 57.44 99 ALA A C 1
ATOM 812 O O . ALA A 1 99 ? -9.245 18.126 -11.721 1.00 57.44 99 ALA A O 1
#

Secondary structure (DSSP, 8-state):
--------S-HHHHHHHHHHHHS--HHHHHHHHHHHTT--HHHHHSS---HHHHHHHHHHHHHHHHTT--HHHHHHHHT--HHHHHHHHHHHHHHHT--

pLDDT: mean 88.4, std 14.31, range [44.25, 98.06]

Organism: NCBI:txid2491866